Protein AF-A0A8T4W4M7-F1 (afdb_monomer)

Secondary structure (DSSP, 8-state):
-EEE-TTSS-EEE--SS-----HHHHHHHHHTTT-EEEEE-SS-EEEE-TTT--EEEE-TTS-EEEE-S-HHHHHHHHHHHHHHHHHHHT-

Nearest PDB structures (foldseek):
  1cdw-assembly1_A  TM=7.272E-01  e=3.874E-02  Homo sapiens
  4b0a-assembly1_A  TM=7.654E-01  e=1.382E-01  Saccharomyces cerevisiae
  8cen-assembly1_O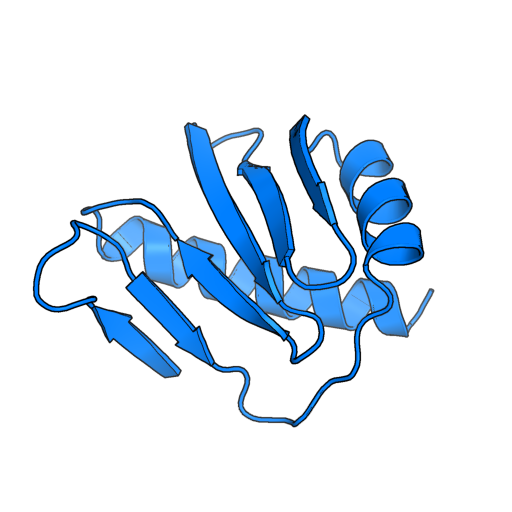  TM=7.457E-01  e=9.612E-02  Saccharomyces cerevisiae
  1c9b-assembly1_B  TM=6.967E-01  e=9.612E-02  Homo sapiens
  4wzs-assembly1_D  TM=6.711E-01  e=1.561E-01  Encephalitozoon cuniculi GB-M1

Sequence (91 aa):
MVEPCSDSGAYRAEPKEKTKIDLEELEEYLIKREFEIEFSSEVILLVLHPRLDVEVGIYPSGKLLFKTTDEKIVDELFEEFTELVKDFKNT

Radius of gyration: 12.1 Å; Cα contacts (8 Å, |Δi|>4): 147; chains: 1; bounding box: 28×26×34 Å

Solvent-accessible surface area (backbone atoms only — not comparable to full-atom values): 5142 Å² total; per-residue (Å²): 88,78,44,75,46,95,88,68,56,23,32,39,34,43,61,94,60,93,40,86,51,62,59,68,66,44,46,61,56,37,48,78,69,58,34,44,79,77,44,79,51,96,69,39,36,33,30,36,38,78,86,73,80,34,45,35,36,40,30,38,58,55,32,36,37,38,57,44,77,58,66,73,58,48,56,55,50,52,53,53,52,52,51,50,56,54,53,58,77,74,107

Structure (mmCIF, N/CA/C/O backbone):
data_AF-A0A8T4W4M7-F1
#
_entry.id   AF-A0A8T4W4M7-F1
#
loop_
_atom_site.group_PDB
_atom_site.id
_atom_site.type_symbol
_atom_s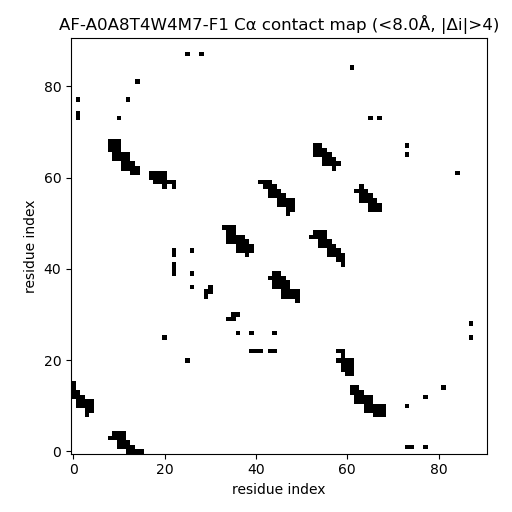ite.label_atom_id
_atom_site.label_alt_id
_atom_site.label_comp_id
_atom_site.label_asym_id
_atom_site.label_entity_id
_atom_site.label_seq_id
_atom_site.pdbx_PDB_ins_code
_atom_site.Cartn_x
_atom_site.Cartn_y
_atom_site.Cartn_z
_atom_site.occupancy
_atom_site.B_iso_or_equiv
_atom_site.auth_seq_id
_atom_site.auth_comp_id
_atom_site.auth_asym_id
_atom_site.auth_atom_id
_atom_site.pdbx_PDB_model_num
ATOM 1 N N . MET A 1 1 ? 9.075 -9.642 0.623 1.00 81.12 1 MET A N 1
ATOM 2 C CA . MET A 1 1 ? 9.914 -10.037 -0.528 1.00 81.12 1 MET A CA 1
ATOM 3 C C . MET A 1 1 ? 9.371 -9.297 -1.723 1.00 81.12 1 MET A C 1
ATOM 5 O O . MET A 1 1 ? 8.155 -9.311 -1.885 1.00 81.12 1 MET A O 1
ATOM 9 N N . VAL A 1 2 ? 10.241 -8.616 -2.461 1.00 86.56 2 VAL A N 1
ATOM 10 C CA . VAL A 1 2 ? 9.902 -7.842 -3.659 1.00 86.56 2 VAL A CA 1
ATOM 11 C C . VAL A 1 2 ? 10.275 -8.682 -4.879 1.00 86.56 2 VAL A C 1
ATOM 13 O O . VAL A 1 2 ? 11.361 -9.254 -4.913 1.00 86.56 2 VAL A O 1
ATOM 16 N N . GLU A 1 3 ? 9.377 -8.790 -5.852 1.00 88.56 3 GLU A N 1
ATOM 17 C CA . GLU A 1 3 ? 9.589 -9.541 -7.090 1.00 88.56 3 GLU A CA 1
ATOM 18 C C . GLU A 1 3 ? 9.037 -8.751 -8.287 1.00 88.56 3 GLU A C 1
ATOM 20 O O . GLU A 1 3 ? 7.916 -8.241 -8.203 1.00 88.56 3 GLU A O 1
ATOM 25 N N . PRO A 1 4 ? 9.763 -8.661 -9.415 1.00 89.31 4 PRO A N 1
ATOM 26 C CA . PRO A 1 4 ? 9.224 -8.063 -10.630 1.00 89.31 4 PRO A CA 1
ATOM 27 C C . PRO A 1 4 ? 8.101 -8.931 -11.213 1.00 89.31 4 PRO A C 1
ATOM 29 O O . PRO A 1 4 ? 8.189 -10.161 -11.259 1.00 89.31 4 PRO A O 1
ATOM 32 N N . CYS A 1 5 ? 7.047 -8.290 -11.708 1.00 86.94 5 CYS A N 1
ATOM 33 C CA . CYS A 1 5 ? 6.006 -8.943 -12.490 1.00 86.94 5 CYS A CA 1
ATOM 34 C C . CYS A 1 5 ? 6.519 -9.165 -13.918 1.00 86.94 5 CYS A C 1
ATOM 36 O O . CYS A 1 5 ? 6.956 -8.222 -14.575 1.00 86.94 5 CYS A O 1
ATOM 38 N N . SER A 1 6 ? 6.442 -10.408 -14.402 1.00 75.69 6 SER A N 1
ATOM 39 C CA . SER A 1 6 ? 7.137 -10.883 -15.608 1.00 75.69 6 SER A CA 1
ATOM 40 C C . SER A 1 6 ? 6.864 -10.074 -16.885 1.00 75.69 6 SER A C 1
ATOM 42 O O . SER A 1 6 ? 7.751 -9.995 -17.726 1.00 75.69 6 SER A O 1
ATOM 44 N N . ASP A 1 7 ? 5.690 -9.438 -17.003 1.00 73.31 7 ASP A N 1
ATOM 45 C CA . ASP A 1 7 ? 5.221 -8.844 -18.265 1.00 73.31 7 ASP A CA 1
ATOM 46 C C . ASP A 1 7 ? 4.644 -7.415 -18.142 1.00 73.31 7 ASP A C 1
ATOM 48 O O . ASP A 1 7 ? 4.153 -6.872 -19.129 1.00 73.31 7 ASP A O 1
ATOM 52 N N . SER A 1 8 ? 4.645 -6.791 -16.954 1.00 65.44 8 SER A N 1
ATOM 53 C CA . SER A 1 8 ? 3.769 -5.629 -16.686 1.00 65.44 8 SER A CA 1
ATOM 54 C C . SER A 1 8 ? 4.450 -4.357 -16.176 1.00 65.44 8 SER A C 1
ATOM 56 O O . SER A 1 8 ? 3.741 -3.440 -15.770 1.00 65.44 8 SER A O 1
ATOM 58 N N . GLY A 1 9 ? 5.787 -4.283 -16.161 1.00 84.19 9 GLY A N 1
ATOM 59 C CA . GLY A 1 9 ? 6.500 -3.089 -15.675 1.00 84.19 9 GLY A CA 1
ATOM 60 C C . GLY A 1 9 ? 6.081 -2.687 -14.256 1.00 84.19 9 GLY A C 1
ATOM 61 O O . GLY A 1 9 ? 5.794 -1.523 -13.995 1.00 84.19 9 GLY A O 1
ATOM 62 N N . ALA A 1 10 ? 5.948 -3.682 -13.379 1.00 91.56 10 ALA A N 1
ATOM 63 C CA . ALA A 1 10 ? 5.465 -3.523 -12.016 1.00 91.56 10 ALA A CA 1
ATOM 64 C C . ALA A 1 10 ? 6.195 -4.491 -11.084 1.00 91.56 10 ALA A C 1
ATOM 66 O O . ALA A 1 10 ? 6.730 -5.505 -11.535 1.00 91.56 10 ALA A O 1
ATOM 67 N N . TYR A 1 11 ? 6.157 -4.213 -9.785 1.00 93.44 11 TYR A N 1
ATOM 68 C CA . TYR A 1 11 ? 6.742 -5.061 -8.753 1.00 93.44 11 TYR A CA 1
ATOM 69 C C . TYR A 1 11 ? 5.686 -5.481 -7.745 1.00 93.44 11 TYR A C 1
ATOM 71 O O . TYR A 1 11 ? 4.876 -4.674 -7.293 1.00 93.44 11 TYR A O 1
ATOM 79 N N . ARG A 1 12 ? 5.708 -6.755 -7.363 1.00 92.75 12 ARG A N 1
ATOM 80 C CA . ARG A 1 12 ? 4.891 -7.290 -6.282 1.00 92.75 12 ARG A CA 1
ATOM 81 C C . ARG A 1 12 ? 5.725 -7.382 -5.020 1.00 92.75 12 ARG A C 1
ATOM 83 O O . ARG A 1 12 ? 6.808 -7.959 -5.026 1.00 92.75 12 ARG A O 1
ATOM 90 N N . ALA A 1 13 ? 5.163 -6.913 -3.919 1.00 91.25 13 ALA A N 1
ATOM 91 C CA . ALA A 1 13 ? 5.724 -7.095 -2.596 1.00 91.25 13 ALA A CA 1
ATOM 92 C C . ALA A 1 13 ? 4.787 -7.919 -1.713 1.00 91.25 13 ALA A C 1
ATOM 94 O O . ALA A 1 13 ? 3.582 -7.677 -1.642 1.00 91.25 13 ALA A O 1
ATOM 95 N N . GLU A 1 14 ? 5.359 -8.895 -1.013 1.00 87.38 14 GLU A N 1
ATOM 96 C CA . GLU A 1 14 ? 4.650 -9.679 -0.003 1.00 87.38 14 GLU A CA 1
ATOM 97 C C . GLU A 1 14 ? 5.266 -9.448 1.387 1.00 87.38 14 GLU A C 1
ATOM 99 O O . GLU A 1 14 ? 6.481 -9.654 1.560 1.00 87.38 14 GLU A O 1
ATOM 104 N N . PRO A 1 15 ? 4.468 -9.016 2.381 1.00 81.44 15 PRO A N 1
ATOM 105 C CA . PRO A 1 15 ? 4.930 -8.887 3.755 1.00 81.44 15 PRO A CA 1
ATOM 106 C C . PRO A 1 15 ? 5.252 -10.272 4.324 1.00 81.44 15 PRO A C 1
ATOM 108 O O . PRO A 1 15 ? 4.618 -11.270 3.986 1.00 81.44 15 PRO A O 1
ATOM 111 N N . LYS A 1 16 ? 6.255 -10.346 5.207 1.00 78.38 16 LYS A N 1
ATOM 112 C CA . LYS A 1 16 ? 6.664 -11.620 5.829 1.00 78.38 16 LYS A CA 1
ATOM 113 C C . LYS A 1 16 ? 5.586 -12.192 6.752 1.00 78.38 16 LYS A C 1
ATOM 115 O O . LYS A 1 16 ? 5.497 -13.407 6.910 1.00 78.38 16 LYS A O 1
ATOM 120 N N . GLU A 1 17 ? 4.782 -11.325 7.357 1.00 78.75 17 GLU A N 1
ATOM 121 C CA . GLU A 1 17 ? 3.718 -11.706 8.278 1.00 78.75 17 GLU A CA 1
ATOM 122 C C . GLU A 1 17 ? 2.353 -11.560 7.616 1.00 78.75 17 GLU A C 1
ATOM 124 O O . GLU A 1 17 ? 2.040 -10.533 7.006 1.00 78.75 17 GLU A O 1
ATOM 129 N N . LYS A 1 18 ? 1.512 -12.588 7.777 1.00 73.31 18 LYS A N 1
ATOM 130 C CA . LYS A 1 18 ? 0.128 -12.531 7.313 1.00 73.31 18 LYS A CA 1
ATOM 131 C C . LYS A 1 18 ? -0.606 -11.439 8.072 1.00 73.31 18 LYS A C 1
ATOM 133 O O . LYS A 1 18 ? -0.716 -11.473 9.293 1.00 73.31 18 LYS A O 1
ATOM 138 N N . THR A 1 19 ? -1.128 -10.496 7.311 1.00 80.00 19 THR A N 1
ATOM 139 C CA . THR A 1 19 ? -1.852 -9.342 7.812 1.00 80.00 19 THR A CA 1
ATOM 140 C C . THR A 1 19 ? -3.256 -9.356 7.232 1.00 80.00 19 THR A C 1
ATOM 142 O O . THR A 1 19 ? -3.435 -9.740 6.081 1.00 80.00 19 THR A O 1
ATOM 145 N N . LYS A 1 20 ? -4.244 -8.957 8.036 1.00 88.94 20 LYS A N 1
ATOM 146 C CA . LYS A 1 20 ? -5.574 -8.601 7.550 1.00 88.94 20 LYS A CA 1
ATOM 147 C C . LYS A 1 20 ? -5.739 -7.100 7.756 1.00 88.94 20 LYS A C 1
ATOM 149 O O . LYS A 1 20 ? -5.680 -6.651 8.896 1.00 88.94 20 LYS A O 1
ATOM 154 N N . ILE A 1 21 ? -5.848 -6.364 6.660 1.00 92.31 21 ILE A N 1
ATOM 155 C CA . ILE A 1 21 ? -6.077 -4.921 6.634 1.00 92.31 21 ILE A CA 1
ATOM 156 C C . ILE A 1 21 ? -7.546 -4.694 6.304 1.00 92.31 21 ILE A C 1
ATOM 158 O O . ILE A 1 21 ? -8.061 -5.322 5.376 1.00 92.31 21 ILE A O 1
ATOM 162 N N . ASP A 1 22 ? -8.196 -3.823 7.066 1.00 94.19 22 ASP A N 1
ATOM 163 C CA . ASP A 1 22 ? -9.459 -3.225 6.656 1.00 94.19 22 ASP A CA 1
ATOM 164 C C . ASP A 1 22 ? -9.152 -2.082 5.680 1.00 94.19 22 ASP A C 1
ATOM 166 O O . ASP A 1 22 ? -8.439 -1.138 6.027 1.00 94.19 22 ASP A O 1
ATOM 170 N N . LEU A 1 23 ? -9.585 -2.223 4.425 1.00 94.94 23 LEU A N 1
ATOM 171 C CA . LEU A 1 23 ? -9.227 -1.266 3.378 1.00 94.94 23 LEU A CA 1
ATOM 172 C C . LEU A 1 23 ? -9.961 0.069 3.523 1.00 94.94 23 LEU A C 1
ATOM 174 O O . LEU A 1 23 ? -9.409 1.075 3.095 1.00 94.94 23 LEU A O 1
ATOM 178 N N . GLU A 1 24 ? -11.145 0.090 4.138 1.00 94.88 24 GLU A N 1
ATOM 179 C CA . GLU A 1 24 ? -11.907 1.322 4.361 1.00 94.88 24 GLU A CA 1
ATOM 180 C C . GLU A 1 24 ? -11.220 2.169 5.441 1.00 94.88 24 GLU A C 1
ATOM 182 O O . GLU A 1 24 ? -10.934 3.349 5.237 1.00 94.88 24 GLU A O 1
ATOM 187 N N . GLU A 1 25 ? -10.822 1.540 6.551 1.00 95.12 25 GLU A N 1
ATOM 188 C CA . GLU A 1 25 ? -10.043 2.214 7.597 1.00 95.12 25 GLU A CA 1
ATOM 189 C C . GLU A 1 25 ? -8.660 2.663 7.089 1.00 95.12 25 GLU A C 1
ATOM 191 O O . GLU A 1 25 ? -8.184 3.754 7.429 1.00 95.12 25 GLU A O 1
ATOM 196 N N . LEU A 1 26 ? -8.006 1.843 6.255 1.00 95.38 26 LEU A N 1
ATOM 197 C CA . LEU A 1 26 ? -6.730 2.206 5.642 1.00 95.38 26 LEU A CA 1
ATOM 198 C C . LEU A 1 26 ? -6.881 3.394 4.680 1.00 95.38 26 LEU A C 1
ATOM 200 O O . LEU A 1 26 ? -6.012 4.263 4.659 1.00 95.38 26 LEU A O 1
ATOM 204 N N . GLU A 1 27 ? -7.954 3.454 3.893 1.00 96.06 27 GLU A N 1
ATOM 205 C CA . GLU A 1 27 ? -8.230 4.570 2.985 1.00 96.06 27 GLU A CA 1
ATOM 206 C C . GLU A 1 27 ? -8.295 5.897 3.752 1.00 96.06 27 GLU A C 1
ATOM 208 O O . GLU A 1 27 ? -7.550 6.830 3.440 1.00 96.06 27 GLU A O 1
ATOM 213 N N . GLU A 1 28 ? -9.091 5.969 4.825 1.00 96.06 28 GLU A N 1
ATOM 214 C CA . GLU A 1 28 ? -9.170 7.171 5.664 1.00 96.06 28 GLU A CA 1
ATOM 215 C C . GLU A 1 28 ? -7.811 7.562 6.263 1.00 96.06 28 GLU A C 1
ATOM 217 O O . GLU A 1 28 ? -7.485 8.746 6.414 1.00 96.06 28 GLU A O 1
ATOM 222 N N . TYR A 1 29 ? -7.017 6.563 6.645 1.00 95.69 29 TYR A N 1
ATOM 223 C CA . TYR A 1 29 ? -5.682 6.745 7.201 1.00 95.69 29 TYR A CA 1
ATOM 224 C C . TYR A 1 29 ? -4.681 7.296 6.178 1.00 95.69 29 TYR A C 1
ATOM 226 O O . TYR A 1 29 ? -3.831 8.122 6.528 1.00 95.69 29 TYR A O 1
ATOM 234 N N . LEU A 1 30 ? -4.786 6.856 4.924 1.00 95.75 30 LEU A N 1
ATOM 235 C CA . LEU A 1 30 ? -3.943 7.284 3.810 1.00 95.75 30 LEU A CA 1
ATOM 236 C C . LEU A 1 30 ? -4.311 8.687 3.319 1.00 95.75 30 LEU A C 1
ATOM 238 O O . LEU A 1 30 ? -3.410 9.497 3.102 1.00 95.75 30 LEU A O 1
ATOM 242 N N . ILE A 1 31 ? -5.602 9.029 3.266 1.00 95.19 31 ILE A N 1
ATOM 243 C CA . ILE A 1 31 ? -6.068 10.389 2.939 1.00 95.19 31 ILE A CA 1
ATOM 244 C C . ILE A 1 31 ? -5.475 11.416 3.917 1.00 95.19 31 ILE A C 1
ATOM 246 O O . ILE A 1 31 ? -5.001 12.476 3.512 1.00 95.19 31 ILE A O 1
ATOM 250 N N . LYS A 1 32 ? -5.426 11.093 5.218 1.00 95.19 32 LYS A N 1
ATOM 251 C CA . LYS A 1 32 ? -4.806 11.955 6.250 1.00 95.19 32 LYS A CA 1
ATOM 252 C C . LYS A 1 32 ? -3.297 12.154 6.054 1.00 95.19 32 LYS A C 1
ATOM 254 O O . LYS A 1 32 ? -2.734 13.073 6.642 1.00 95.19 32 LYS A O 1
ATOM 259 N N . ARG A 1 33 ? -2.653 11.298 5.257 1.00 93.50 33 ARG A N 1
ATOM 260 C CA . ARG A 1 33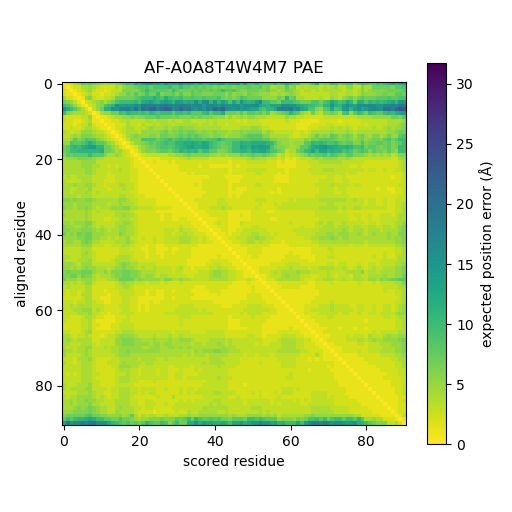 ? -1.238 11.372 4.859 1.00 93.50 33 ARG A CA 1
ATOM 261 C C . ARG A 1 33 ? -1.040 11.871 3.429 1.00 93.50 33 ARG A C 1
ATOM 263 O O . ARG A 1 33 ? 0.033 11.678 2.870 1.00 93.50 33 ARG A O 1
ATOM 270 N N . GLU A 1 34 ? -2.058 12.510 2.859 1.00 95.12 34 GLU A N 1
ATOM 271 C CA . GLU A 1 34 ? -1.990 13.162 1.548 1.00 95.12 34 GLU A CA 1
ATOM 272 C C . GLU A 1 34 ? -1.823 12.190 0.368 1.00 95.12 34 GLU A C 1
ATOM 274 O O . GLU A 1 34 ? -1.496 12.620 -0.734 1.00 95.12 34 GLU A O 1
ATOM 279 N N . PHE A 1 35 ? -2.082 10.893 0.560 1.00 95.88 35 PHE A N 1
ATOM 280 C CA . PHE A 1 35 ? -2.211 9.963 -0.562 1.00 95.88 35 PHE A CA 1
ATOM 281 C C . PHE A 1 35 ? -3.502 10.249 -1.330 1.00 95.88 35 PHE A C 1
ATOM 283 O O . PHE A 1 35 ? -4.562 10.445 -0.731 1.00 95.88 35 PHE A O 1
ATOM 290 N N . GLU A 1 36 ? -3.418 10.222 -2.657 1.00 96.75 36 GLU A N 1
ATOM 291 C CA . GLU A 1 36 ? -4.587 10.307 -3.529 1.00 96.75 36 GLU A CA 1
ATOM 292 C C . GLU A 1 36 ? -5.153 8.904 -3.770 1.00 96.75 36 GLU A C 1
ATOM 294 O O . GLU A 1 36 ? -4.411 7.956 -4.029 1.00 96.75 36 GLU A O 1
ATOM 299 N N . ILE A 1 37 ? -6.472 8.760 -3.629 1.00 97.25 37 ILE A N 1
ATOM 300 C CA . ILE A 1 37 ? -7.171 7.485 -3.801 1.00 97.25 37 ILE A CA 1
ATOM 301 C C . ILE A 1 37 ? -7.689 7.407 -5.236 1.00 97.25 37 ILE A C 1
ATOM 303 O O . ILE A 1 37 ? -8.639 8.097 -5.599 1.00 97.25 37 ILE A O 1
ATOM 307 N N . GLU A 1 38 ? -7.083 6.537 -6.038 1.00 96.75 38 GLU A N 1
ATOM 308 C CA . GLU A 1 38 ? -7.445 6.335 -7.447 1.00 96.75 38 GLU A CA 1
ATOM 309 C C . GLU A 1 38 ? -8.635 5.377 -7.594 1.00 96.75 38 GLU A C 1
ATOM 311 O O . GLU A 1 38 ? -9.496 5.530 -8.462 1.00 96.75 38 GLU A O 1
ATOM 316 N N . PHE A 1 39 ? -8.688 4.348 -6.744 1.00 96.31 39 PHE A N 1
ATOM 317 C CA . PHE A 1 39 ? -9.734 3.330 -6.769 1.00 96.31 39 PHE A CA 1
ATOM 318 C C . PHE A 1 39 ? -9.817 2.608 -5.428 1.00 96.31 39 PHE A C 1
ATOM 320 O O . PHE A 1 39 ? -8.795 2.192 -4.888 1.00 96.31 39 PHE A O 1
ATOM 327 N N . SER A 1 40 ? -11.030 2.373 -4.934 1.00 95.75 40 SER A N 1
ATOM 328 C CA . SER A 1 40 ? -11.271 1.643 -3.687 1.00 95.75 40 SER A CA 1
ATOM 329 C C . SER A 1 40 ? -12.301 0.533 -3.890 1.00 95.75 40 SER A C 1
ATOM 331 O O . SER A 1 40 ? -13.320 0.711 -4.562 1.00 95.75 40 SER A O 1
ATOM 333 N N . SER A 1 41 ? -12.005 -0.649 -3.349 1.00 94.88 41 SER A N 1
ATOM 334 C CA . SER A 1 41 ? -12.873 -1.827 -3.371 1.00 94.88 41 SER A CA 1
ATOM 335 C C . SER A 1 41 ? -12.524 -2.776 -2.223 1.00 94.88 41 SER A C 1
ATOM 337 O O . SER A 1 41 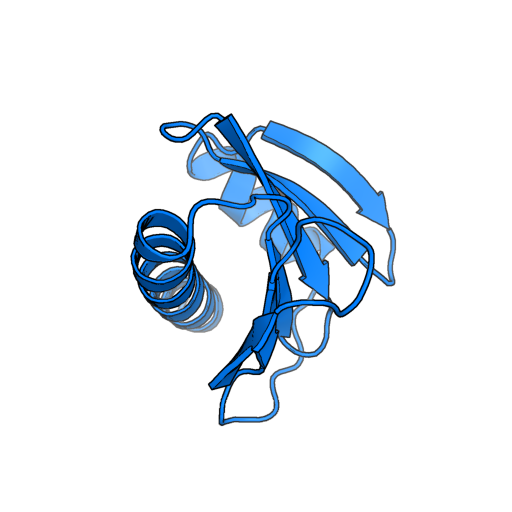? -11.443 -2.690 -1.650 1.00 94.88 41 SER A O 1
ATOM 339 N N . GLU A 1 42 ? -13.374 -3.772 -1.958 1.00 91.62 42 GLU A N 1
ATOM 340 C CA . GLU A 1 42 ? -13.125 -4.780 -0.910 1.00 91.62 42 GLU A CA 1
ATOM 341 C C . GLU A 1 42 ? -11.867 -5.642 -1.145 1.00 91.62 42 GLU A C 1
ATOM 343 O O . GLU A 1 42 ? -11.373 -6.298 -0.226 1.00 91.62 42 GLU A O 1
ATOM 348 N N . VAL A 1 43 ? -11.355 -5.691 -2.380 1.00 93.94 43 VAL A N 1
ATOM 349 C CA . VAL A 1 43 ? -10.251 -6.584 -2.772 1.00 93.94 43 VAL A CA 1
ATOM 350 C C . VAL A 1 43 ? -8.931 -5.861 -3.003 1.00 93.94 43 VAL A C 1
ATOM 352 O O . VAL A 1 43 ? -7.880 -6.502 -2.935 1.00 93.94 43 VAL A O 1
ATOM 355 N N . ILE A 1 44 ? -8.975 -4.563 -3.297 1.00 95.94 44 ILE A N 1
ATOM 356 C CA . ILE A 1 44 ? -7.799 -3.745 -3.577 1.00 95.94 44 ILE A CA 1
ATOM 357 C C . ILE A 1 44 ? -8.114 -2.262 -3.378 1.00 95.94 44 ILE A C 1
ATOM 359 O O . ILE A 1 44 ? -9.181 -1.792 -3.781 1.00 95.94 44 ILE A O 1
ATOM 363 N N . LEU A 1 45 ? -7.143 -1.547 -2.818 1.00 97.44 45 LEU A N 1
ATOM 364 C CA . LEU A 1 45 ? -7.081 -0.092 -2.758 1.00 97.44 45 LEU A CA 1
ATOM 365 C C . LEU A 1 45 ? -5.925 0.377 -3.652 1.00 97.44 45 LEU A C 1
ATOM 367 O O . LEU A 1 45 ? -4.795 -0.067 -3.459 1.00 97.44 45 LEU A O 1
ATOM 371 N N . LEU A 1 46 ? -6.198 1.220 -4.647 1.00 97.38 46 LEU A N 1
ATOM 372 C CA . LEU A 1 46 ? -5.185 1.855 -5.492 1.00 97.38 46 LEU A CA 1
ATOM 373 C C . LEU A 1 46 ? -4.967 3.285 -5.010 1.00 97.38 46 LEU A C 1
ATOM 375 O O . LEU A 1 46 ? -5.921 4.060 -4.925 1.00 97.38 46 LEU A O 1
ATOM 379 N N . VAL A 1 47 ? -3.715 3.627 -4.729 1.00 97.31 47 VAL A N 1
ATOM 380 C CA . VAL A 1 47 ? -3.328 4.968 -4.286 1.00 97.31 47 VAL A CA 1
ATOM 381 C C . VAL A 1 47 ? -2.184 5.517 -5.118 1.00 97.31 47 VAL A C 1
ATOM 383 O O . VAL A 1 47 ? -1.291 4.767 -5.510 1.00 97.31 47 VAL A O 1
ATOM 386 N N . LEU A 1 48 ? -2.175 6.824 -5.349 1.00 96.81 48 LEU A N 1
ATOM 387 C CA . LEU A 1 48 ? -1.045 7.529 -5.939 1.00 96.81 48 LEU A CA 1
ATOM 388 C C . LEU A 1 48 ? -0.144 8.075 -4.826 1.00 96.81 48 LEU A C 1
ATOM 390 O O . LEU A 1 48 ? -0.597 8.762 -3.906 1.00 96.81 48 LEU A O 1
ATOM 394 N N . HIS A 1 49 ? 1.147 7.741 -4.888 1.00 95.19 49 HIS A N 1
ATOM 395 C CA . HIS A 1 49 ? 2.113 8.187 -3.890 1.00 95.19 49 HIS A CA 1
ATOM 396 C C . HIS A 1 49 ? 2.378 9.701 -4.013 1.00 95.19 49 HIS A C 1
ATOM 398 O O . HIS A 1 49 ? 2.855 10.138 -5.067 1.00 95.19 49 HIS A O 1
ATOM 404 N N . PRO A 1 50 ? 2.216 10.500 -2.937 1.00 91.88 50 PRO A N 1
ATOM 405 C CA . PRO A 1 50 ? 2.196 11.968 -3.010 1.00 91.88 50 PRO A CA 1
ATOM 406 C C . PRO A 1 50 ? 3.495 12.609 -3.514 1.00 91.88 50 PRO A C 1
ATOM 408 O O . PRO A 1 50 ? 3.497 13.741 -3.990 1.00 91.88 50 PRO A O 1
ATOM 411 N N . ARG A 1 51 ? 4.627 11.908 -3.376 1.00 92.31 51 ARG A N 1
ATOM 412 C CA . ARG A 1 51 ? 5.962 12.429 -3.730 1.00 92.31 51 ARG A CA 1
ATOM 413 C C . ARG A 1 51 ? 6.574 11.799 -4.974 1.00 92.31 51 ARG A C 1
ATOM 415 O O . ARG A 1 51 ? 7.476 12.387 -5.559 1.00 92.31 51 ARG A O 1
ATOM 422 N N . LEU A 1 52 ? 6.151 10.586 -5.316 1.00 90.75 52 LEU A N 1
ATOM 423 C CA . LEU A 1 52 ? 6.869 9.742 -6.277 1.00 90.75 52 LEU A CA 1
ATOM 424 C C . LEU A 1 52 ? 6.066 9.499 -7.554 1.00 90.75 52 LEU A C 1
ATOM 426 O O . LEU A 1 52 ? 6.629 8.944 -8.489 1.00 90.75 52 LEU A O 1
ATOM 430 N N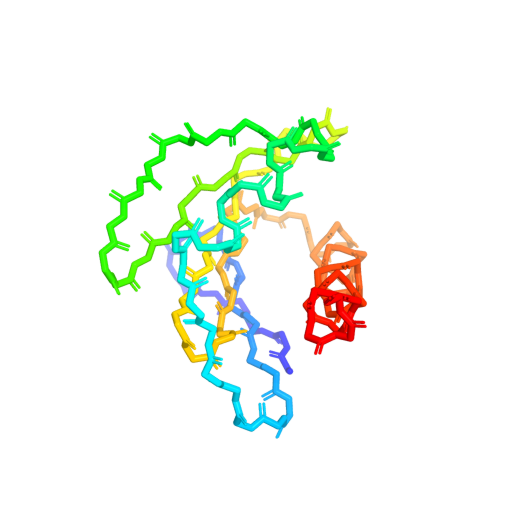 . ASP A 1 53 ? 4.797 9.928 -7.605 1.00 88.19 53 ASP A N 1
ATOM 431 C CA . ASP A 1 53 ? 3.909 9.733 -8.762 1.00 88.19 53 ASP A CA 1
ATOM 432 C C . ASP A 1 53 ? 3.835 8.252 -9.191 1.00 88.19 53 ASP A C 1
ATOM 434 O O . ASP A 1 53 ? 3.799 7.900 -10.367 1.00 88.19 53 ASP A O 1
ATOM 438 N N . VAL A 1 54 ? 3.881 7.354 -8.198 1.00 93.88 54 VAL A N 1
ATOM 439 C CA . VAL A 1 54 ? 3.787 5.902 -8.383 1.00 93.88 54 VAL A CA 1
ATOM 440 C C . VAL A 1 54 ? 2.445 5.431 -7.858 1.00 93.88 54 VAL A C 1
ATOM 442 O O . VAL A 1 54 ? 2.112 5.666 -6.696 1.00 93.88 54 VAL A O 1
ATOM 445 N N . GLU A 1 55 ? 1.699 4.722 -8.701 1.00 95.81 55 GLU A N 1
ATOM 446 C CA . GLU A 1 55 ? 0.474 4.049 -8.286 1.00 95.81 55 GLU A CA 1
ATOM 447 C C . GLU A 1 55 ? 0.813 2.755 -7.528 1.00 95.81 55 GLU A C 1
ATOM 449 O O . GLU A 1 55 ? 1.603 1.916 -7.988 1.00 95.81 55 GLU A O 1
ATOM 454 N N . VAL A 1 56 ? 0.198 2.587 -6.361 1.00 96.56 56 VAL A N 1
ATOM 455 C CA . VAL A 1 56 ? 0.399 1.460 -5.457 1.00 96.56 56 VAL A CA 1
ATOM 456 C C . VAL A 1 56 ? -0.934 0.783 -5.183 1.00 96.56 56 VAL A C 1
ATOM 458 O O . VAL A 1 56 ? -1.862 1.387 -4.655 1.00 96.56 56 VAL A O 1
ATOM 461 N N . GLY A 1 57 ? -1.016 -0.501 -5.516 1.00 96.44 57 GLY A N 1
ATOM 462 C CA . GLY A 1 57 ? -2.137 -1.357 -5.160 1.00 96.44 57 GLY A CA 1
ATOM 463 C C . GLY A 1 57 ? -1.899 -2.077 -3.841 1.00 96.44 57 GLY A C 1
ATOM 464 O O . GLY A 1 57 ? -0.893 -2.766 -3.687 1.00 96.44 57 GLY A O 1
ATOM 465 N N . ILE A 1 58 ? -2.844 -1.964 -2.916 1.00 95.69 58 ILE A N 1
ATOM 466 C CA . ILE A 1 58 ? -2.795 -2.549 -1.578 1.00 95.69 58 ILE A CA 1
ATOM 467 C C . ILE A 1 58 ? -3.923 -3.563 -1.448 1.00 95.69 58 ILE A C 1
ATOM 469 O O . ILE A 1 58 ? -5.096 -3.241 -1.625 1.00 95.69 58 ILE A O 1
ATOM 473 N N . TYR A 1 59 ? -3.570 -4.803 -1.124 1.00 94.94 59 TYR A N 1
ATOM 474 C CA . TYR A 1 59 ? -4.536 -5.877 -0.912 1.00 94.94 59 TYR A CA 1
ATOM 475 C C . TYR A 1 59 ? -4.825 -6.059 0.585 1.00 94.94 59 TYR A C 1
ATOM 477 O O . TYR A 1 59 ? -3.918 -5.867 1.399 1.00 94.94 59 TYR A O 1
ATOM 485 N N . PRO A 1 60 ? -6.007 -6.581 0.973 1.00 93.81 60 PRO A N 1
ATOM 486 C CA . PRO A 1 60 ? -6.341 -6.856 2.375 1.00 93.81 60 PRO A CA 1
ATOM 487 C C . PRO A 1 60 ? -5.344 -7.791 3.069 1.00 93.81 60 PRO A C 1
ATOM 489 O O . PRO A 1 60 ? -5.208 -7.776 4.288 1.00 93.81 60 PRO A O 1
ATOM 492 N N . SER A 1 61 ? -4.619 -8.613 2.303 1.00 91.31 61 SER A N 1
ATOM 493 C CA . SER A 1 61 ? -3.564 -9.489 2.821 1.00 91.31 61 SER A CA 1
ATOM 494 C C . SER A 1 61 ? -2.261 -8.757 3.187 1.00 91.31 61 SER A C 1
ATOM 496 O O . SER A 1 61 ? -1.294 -9.403 3.589 1.00 91.31 61 SER A O 1
ATOM 498 N N . GLY A 1 62 ? -2.188 -7.444 2.953 1.00 90.94 62 GLY A N 1
ATOM 499 C CA . GLY A 1 62 ? -0.975 -6.629 3.025 1.00 90.94 62 GLY A CA 1
ATOM 500 C C . GLY A 1 62 ? -0.040 -6.784 1.825 1.00 90.94 62 GLY A C 1
ATOM 501 O O . GLY A 1 62 ? 1.068 -6.261 1.854 1.00 90.94 62 GLY A O 1
ATOM 502 N N . LYS A 1 63 ? -0.450 -7.511 0.774 1.00 92.75 63 LYS A N 1
ATOM 503 C CA . LYS A 1 63 ? 0.322 -7.556 -0.477 1.00 92.75 63 LYS A CA 1
ATOM 504 C C . LYS A 1 63 ? 0.289 -6.181 -1.129 1.00 92.75 63 LYS A C 1
ATOM 506 O O . LYS A 1 63 ? -0.727 -5.495 -1.047 1.00 92.75 63 LYS A O 1
ATOM 511 N N . LEU A 1 64 ? 1.378 -5.835 -1.800 1.00 94.56 64 LEU A N 1
ATOM 512 C CA . LEU A 1 64 ? 1.542 -4.572 -2.503 1.00 94.56 64 LEU A CA 1
ATOM 513 C C . LEU A 1 64 ? 1.865 -4.833 -3.976 1.00 94.56 64 LEU A C 1
ATOM 515 O O . LEU A 1 64 ? 2.529 -5.819 -4.314 1.00 94.56 64 LEU A O 1
ATOM 519 N N . LEU A 1 65 ? 1.390 -3.948 -4.843 1.00 95.06 65 LEU A N 1
ATOM 520 C CA . LEU A 1 65 ? 1.696 -3.907 -6.267 1.00 95.06 65 LEU A CA 1
ATOM 521 C C . LEU A 1 65 ? 2.138 -2.488 -6.624 1.00 95.06 65 LEU A C 1
ATOM 523 O O . LEU A 1 65 ? 1.318 -1.581 -6.631 1.00 95.06 65 LEU A O 1
ATOM 527 N N . PHE A 1 66 ? 3.411 -2.303 -6.943 1.00 95.38 66 PHE A N 1
ATOM 528 C CA . PHE A 1 66 ? 3.974 -1.019 -7.352 1.00 95.38 66 PHE A CA 1
ATOM 529 C C . PHE A 1 66 ? 4.008 -0.939 -8.875 1.00 95.38 66 PHE A C 1
ATOM 531 O O . PHE A 1 66 ? 4.697 -1.739 -9.515 1.00 95.38 66 PHE A O 1
ATOM 538 N N . LYS A 1 67 ? 3.285 0.009 -9.476 1.00 93.75 67 LYS A N 1
ATOM 539 C CA . LYS A 1 67 ? 3.305 0.229 -10.930 1.00 93.75 67 LYS A CA 1
ATOM 540 C C . LYS A 1 67 ? 4.473 1.138 -11.318 1.00 93.75 67 LYS A C 1
ATOM 542 O O . LYS A 1 67 ? 4.301 2.324 -11.570 1.00 93.75 67 LYS A O 1
ATOM 547 N N . THR A 1 68 ? 5.677 0.576 -11.338 1.00 91.12 68 THR A N 1
ATOM 548 C CA . THR A 1 68 ? 6.896 1.261 -11.783 1.00 91.12 68 THR A CA 1
ATOM 549 C C . THR A 1 68 ? 7.916 0.264 -12.329 1.00 91.12 68 THR A C 1
ATOM 551 O O . THR A 1 68 ? 7.929 -0.909 -11.952 1.00 91.12 68 THR A O 1
ATOM 554 N N . THR A 1 69 ? 8.800 0.741 -13.205 1.00 89.00 69 THR A N 1
ATOM 555 C CA . THR A 1 69 ? 9.957 -0.013 -13.706 1.00 89.00 69 THR A CA 1
ATOM 556 C C . THR A 1 69 ? 11.253 0.309 -12.959 1.00 89.00 69 THR A C 1
ATOM 558 O O . THR A 1 69 ? 12.250 -0.375 -13.180 1.00 89.00 69 THR A O 1
ATOM 561 N N . ASP A 1 70 ? 11.269 1.342 -12.109 1.00 89.25 70 ASP A N 1
ATOM 562 C CA . ASP A 1 70 ? 12.456 1.738 -11.343 1.00 89.25 70 ASP A CA 1
ATOM 563 C C . ASP A 1 70 ? 12.576 0.909 -10.058 1.00 89.25 70 ASP A C 1
ATOM 565 O O . ASP A 1 70 ? 11.891 1.157 -9.068 1.00 89.25 70 ASP A O 1
ATOM 569 N N . GLU A 1 71 ? 13.472 -0.077 -10.082 1.00 87.00 71 GLU A N 1
ATOM 570 C CA . GLU A 1 71 ? 13.740 -0.981 -8.959 1.00 87.00 71 GLU A CA 1
ATOM 571 C C . GLU A 1 71 ? 14.168 -0.241 -7.682 1.00 87.00 71 GLU A C 1
ATOM 573 O O . GLU A 1 71 ? 13.788 -0.642 -6.586 1.00 87.00 71 GLU A O 1
ATOM 578 N N . LYS A 1 72 ? 14.906 0.873 -7.795 1.00 87.19 72 LYS A N 1
ATOM 579 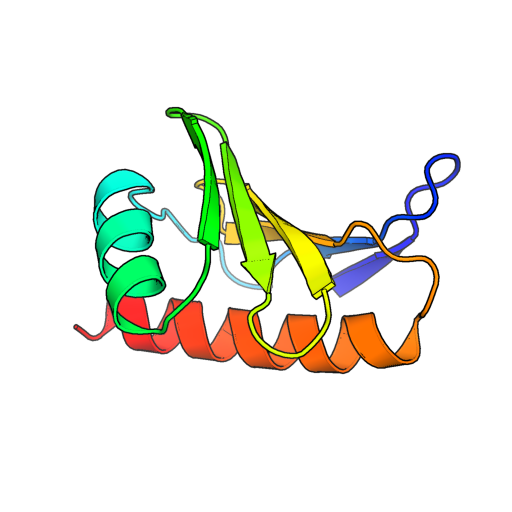C CA . LYS A 1 72 ? 15.403 1.598 -6.613 1.00 87.19 72 LYS A CA 1
ATOM 580 C C . LYS A 1 72 ? 14.270 2.247 -5.832 1.00 87.19 72 LYS A C 1
ATOM 582 O O . LYS A 1 72 ? 14.306 2.268 -4.606 1.00 87.19 72 LYS A O 1
ATOM 587 N N . ILE A 1 73 ? 13.275 2.763 -6.550 1.00 90.69 73 ILE A N 1
ATOM 588 C CA . ILE A 1 73 ? 12.088 3.372 -5.949 1.00 90.69 73 ILE A CA 1
ATOM 589 C C . ILE A 1 73 ? 11.230 2.300 -5.264 1.00 90.69 73 ILE A C 1
ATOM 591 O O . ILE A 1 73 ? 10.604 2.567 -4.244 1.00 90.69 73 ILE A O 1
ATOM 595 N N . VAL A 1 74 ? 11.213 1.072 -5.789 1.00 91.31 74 VAL A N 1
ATOM 596 C CA . VAL A 1 74 ? 10.412 -0.023 -5.224 1.00 91.31 74 VAL A CA 1
ATOM 597 C C .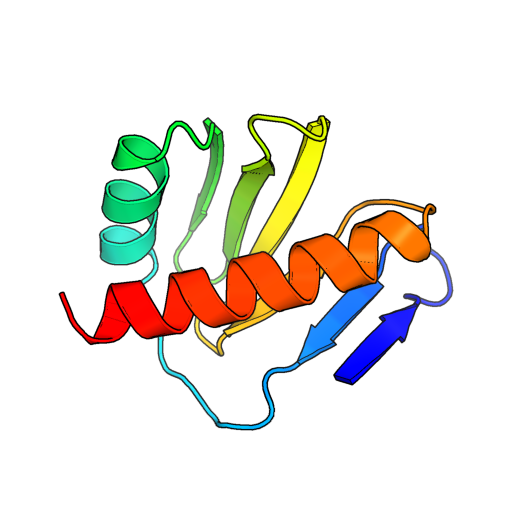 VAL A 1 74 ? 10.884 -0.412 -3.829 1.00 91.31 74 VAL A C 1
ATOM 599 O O . VAL A 1 74 ? 10.042 -0.641 -2.965 1.00 91.31 74 VAL A O 1
ATOM 602 N N . ASP A 1 75 ? 12.194 -0.482 -3.597 1.00 89.19 75 ASP A N 1
ATOM 603 C CA . ASP A 1 75 ? 12.729 -0.811 -2.272 1.00 89.19 75 ASP A CA 1
ATOM 604 C C . ASP A 1 75 ? 12.365 0.269 -1.239 1.00 89.19 7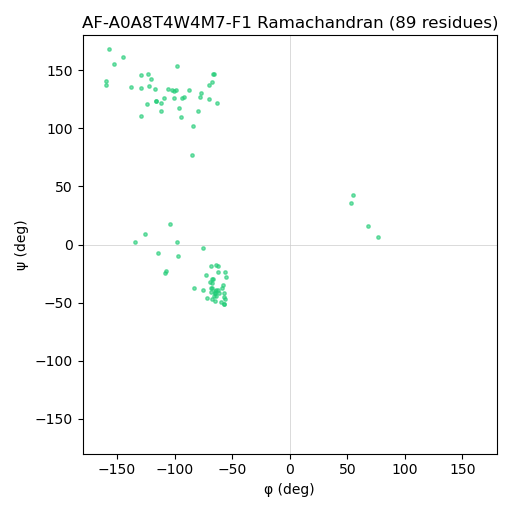5 ASP A C 1
ATOM 606 O O . ASP A 1 75 ? 11.881 -0.062 -0.155 1.00 89.19 75 ASP A O 1
ATOM 610 N N . GLU A 1 76 ? 12.501 1.551 -1.604 1.00 91.62 76 GLU A N 1
ATO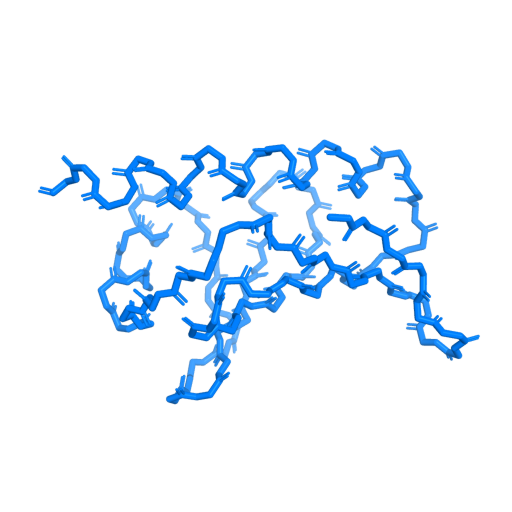M 611 C CA . GLU A 1 76 ? 12.090 2.689 -0.764 1.00 91.62 76 GLU A CA 1
ATOM 612 C C . GLU A 1 76 ? 10.588 2.634 -0.445 1.00 91.62 76 GLU A C 1
ATOM 614 O O . GLU A 1 76 ? 10.192 2.692 0.721 1.00 91.62 76 GLU A O 1
ATOM 619 N N . LEU A 1 77 ? 9.749 2.438 -1.467 1.00 93.19 77 LEU A N 1
ATOM 620 C CA . LEU A 1 77 ? 8.302 2.309 -1.300 1.00 93.19 77 LEU A CA 1
ATOM 621 C C . LEU A 1 77 ? 7.931 1.088 -0.451 1.00 93.19 77 LEU A C 1
ATOM 623 O O . LEU A 1 77 ? 7.007 1.151 0.357 1.00 93.19 77 LEU A O 1
ATOM 627 N N . PHE A 1 78 ? 8.624 -0.038 -0.611 1.00 91.50 78 PHE A N 1
ATOM 628 C CA . PHE A 1 78 ? 8.334 -1.238 0.163 1.00 91.50 78 PHE A CA 1
ATOM 629 C C . PHE A 1 78 ? 8.616 -1.041 1.654 1.00 91.50 78 PHE A C 1
ATOM 631 O O . PHE A 1 78 ? 7.811 -1.478 2.483 1.00 91.50 78 PHE A O 1
ATOM 638 N N . GLU A 1 79 ? 9.716 -0.375 2.003 1.00 90.50 79 GLU A N 1
ATOM 639 C CA . GLU A 1 79 ? 10.016 -0.012 3.388 1.00 90.50 79 GLU A CA 1
ATOM 640 C C . GLU A 1 79 ? 8.988 0.985 3.938 1.00 90.50 79 GLU A C 1
ATOM 642 O O . GLU A 1 79 ? 8.396 0.722 4.987 1.00 90.50 79 GLU A O 1
ATOM 647 N N . GLU A 1 80 ? 8.696 2.061 3.199 1.00 92.94 80 GLU A N 1
ATOM 648 C CA . GLU A 1 80 ? 7.719 3.083 3.597 1.00 92.94 80 GLU A CA 1
ATOM 649 C C . GLU A 1 80 ? 6.334 2.480 3.863 1.00 92.94 80 GLU A C 1
ATOM 651 O O . GLU A 1 80 ? 5.769 2.665 4.943 1.00 92.94 80 GLU A O 1
ATOM 656 N N . PHE A 1 81 ? 5.798 1.691 2.928 1.00 91.81 81 PHE A N 1
ATOM 657 C CA . PHE A 1 81 ? 4.488 1.059 3.098 1.00 91.81 81 PHE A CA 1
ATOM 658 C C . PHE A 1 81 ? 4.485 -0.006 4.199 1.00 91.81 81 PHE A C 1
ATOM 660 O O . PHE A 1 81 ? 3.459 -0.212 4.852 1.00 91.81 81 PHE A O 1
ATOM 667 N N . THR A 1 82 ? 5.611 -0.681 4.444 1.00 88.69 82 THR A N 1
ATOM 668 C CA . THR A 1 82 ? 5.713 -1.635 5.555 1.00 88.69 82 THR A CA 1
ATOM 669 C C . THR A 1 82 ? 5.591 -0.925 6.901 1.00 88.69 82 THR A C 1
ATOM 671 O O . THR A 1 82 ? 4.859 -1.404 7.769 1.00 88.69 82 THR A O 1
ATOM 674 N N . GLU A 1 83 ? 6.268 0.210 7.082 1.00 90.00 83 GLU A N 1
ATOM 675 C CA . GLU A 1 83 ? 6.149 1.010 8.304 1.00 90.00 83 GLU A CA 1
ATOM 676 C C . GLU A 1 83 ? 4.768 1.660 8.419 1.00 90.00 83 GLU A C 1
ATOM 678 O O . GLU A 1 83 ? 4.147 1.580 9.474 1.00 90.00 83 GLU A O 1
ATOM 683 N N . LEU A 1 84 ? 4.209 2.170 7.318 1.00 91.00 84 LEU A N 1
ATOM 684 C CA . LEU A 1 84 ? 2.857 2.730 7.294 1.00 91.00 84 LEU A CA 1
ATOM 685 C C . LEU A 1 84 ? 1.805 1.717 7.766 1.00 91.00 84 LEU A C 1
ATOM 687 O O . LEU A 1 84 ? 0.951 2.044 8.589 1.00 91.00 84 LEU A O 1
ATOM 691 N N . VAL A 1 85 ? 1.872 0.472 7.284 1.00 87.75 85 VAL A N 1
ATOM 692 C CA . VAL A 1 85 ? 0.945 -0.595 7.697 1.00 87.75 85 VAL A CA 1
ATOM 693 C C . VAL A 1 85 ? 1.152 -0.988 9.164 1.00 87.75 85 VAL A C 1
ATOM 695 O O . VAL A 1 85 ? 0.185 -1.344 9.842 1.00 87.75 85 VAL A O 1
ATOM 698 N N . LYS A 1 86 ? 2.385 -0.935 9.685 1.00 87.31 86 LYS A N 1
ATOM 699 C CA . LYS A 1 86 ? 2.641 -1.155 11.118 1.00 87.31 86 LYS A CA 1
ATOM 700 C C . LYS A 1 86 ? 2.049 -0.033 11.961 1.00 87.31 86 LYS A C 1
ATOM 702 O O . LYS A 1 86 ? 1.375 -0.326 12.945 1.00 87.31 86 LYS A O 1
ATOM 707 N N . ASP A 1 87 ? 2.268 1.217 11.572 1.00 90.06 87 ASP A N 1
ATOM 708 C CA . ASP A 1 87 ? 1.730 2.383 12.268 1.00 90.06 87 ASP A CA 1
ATOM 709 C C . ASP A 1 87 ? 0.199 2.368 12.262 1.00 90.06 87 ASP A C 1
ATOM 711 O O . ASP A 1 87 ? -0.423 2.636 13.289 1.00 90.06 87 ASP A O 1
ATOM 715 N N . PHE A 1 88 ? -0.419 1.999 11.134 1.00 89.44 88 PHE A N 1
ATOM 716 C CA . PHE A 1 88 ? -1.872 1.872 10.996 1.00 89.44 88 PHE A CA 1
ATOM 717 C C . PHE A 1 88 ? -2.451 0.909 12.033 1.00 89.44 88 PHE A C 1
ATOM 719 O O . PHE A 1 88 ? -3.393 1.245 12.736 1.00 89.44 88 PHE A O 1
ATOM 726 N N . LYS A 1 89 ? -1.831 -0.261 12.204 1.00 83.50 89 LYS A N 1
ATOM 727 C CA . LYS A 1 89 ? -2.289 -1.273 13.168 1.00 83.50 89 LYS A CA 1
ATOM 728 C C . LYS A 1 89 ? -2.126 -0.890 14.637 1.00 83.50 89 LYS A C 1
ATOM 730 O O . LYS A 1 89 ? -2.699 -1.559 15.492 1.00 83.50 89 LYS A O 1
ATOM 735 N N . ASN A 1 90 ? -1.285 0.097 14.930 1.00 81.50 90 ASN A N 1
ATOM 736 C CA . ASN A 1 90 ? -1.058 0.595 16.285 1.00 81.50 90 ASN A CA 1
ATOM 737 C C . ASN A 1 90 ? -1.883 1.859 16.591 1.00 81.50 90 ASN A C 1
ATOM 739 O O . ASN A 1 90 ? -1.714 2.427 17.672 1.00 81.50 90 ASN A O 1
ATOM 743 N N . THR A 1 91 ? -2.713 2.313 15.643 1.00 70.31 91 THR A N 1
ATOM 744 C CA . THR A 1 91 ? -3.622 3.462 15.786 1.00 70.31 91 THR A CA 1
ATOM 745 C C . THR A 1 91 ? -4.972 2.997 16.325 1.00 70.31 91 THR A C 1
ATOM 747 O O . THR A 1 91 ? -5.541 3.732 17.164 1.00 70.31 91 THR A O 1
#

pLDDT: mean 90.62, std 6.41, range [65.44, 97.44]

Foldseek 3Di:
DWDDDPPQQKIKDDDPDFAFDDQVLVVVLVVVVVWAFPDDDQAWTWTQDRPPRWIWIAGRRRMIMTNHNDPVVVVVVNVVSVVSVVVSVVD

Mean predicted aligned error: 3.72 Å